Protein AF-A0A317L2H6-F1 (afdb_monomer_lite)

pLDDT: mean 86.18, std 7.52, range [49.78, 93.81]

Radius of gyration: 10.75 Å; chains: 1; bounding box: 23×25×27 Å

Structure (mmCIF, N/CA/C/O backbone):
data_AF-A0A317L2H6-F1
#
_entry.id   AF-A0A317L2H6-F1
#
loop_
_atom_site.group_PDB
_atom_site.id
_atom_site.type_symbol
_atom_site.label_atom_id
_atom_site.label_alt_id
_atom_site.label_comp_id
_atom_site.label_asym_id
_atom_site.label_entity_id
_atom_site.label_seq_id
_atom_site.pdbx_PDB_ins_code
_atom_site.Cartn_x
_atom_site.Cartn_y
_atom_site.Cartn_z
_atom_site.occupancy
_atom_site.B_iso_or_equiv
_atom_site.auth_seq_id
_atom_site.auth_comp_id
_atom_site.auth_asym_id
_atom_site.auth_atom_id
_atom_site.pdbx_PDB_model_num
ATOM 1 N N . MET A 1 1 ? 5.438 -11.459 -19.292 1.00 49.78 1 MET A N 1
ATOM 2 C CA . MET A 1 1 ? 6.245 -11.021 -18.134 1.00 49.78 1 MET A CA 1
ATOM 3 C C . MET A 1 1 ? 5.321 -10.245 -17.221 1.00 49.78 1 MET A C 1
ATOM 5 O O . MET A 1 1 ? 4.653 -9.342 -17.708 1.00 49.78 1 MET A O 1
ATOM 9 N N . GLU A 1 2 ? 5.180 -10.645 -15.963 1.00 64.00 2 GLU A N 1
ATOM 10 C CA . GLU A 1 2 ? 4.301 -9.912 -15.057 1.00 64.00 2 GLU A CA 1
ATOM 11 C C . GLU A 1 2 ? 4.932 -8.562 -14.689 1.00 64.00 2 GLU A C 1
ATOM 13 O O . GLU A 1 2 ? 6.109 -8.490 -14.334 1.00 64.00 2 GLU A O 1
ATOM 18 N N . SER A 1 3 ? 4.163 -7.480 -14.811 1.00 85.19 3 SER A N 1
ATOM 19 C CA . SER A 1 3 ? 4.618 -6.147 -14.422 1.00 85.19 3 SER A CA 1
ATOM 20 C C . SER A 1 3 ? 4.688 -6.031 -12.903 1.00 85.19 3 SER A C 1
ATOM 22 O O . SER A 1 3 ? 3.801 -6.500 -12.197 1.00 85.19 3 SER A O 1
ATOM 24 N N . ILE A 1 4 ? 5.684 -5.302 -12.394 1.00 84.69 4 ILE A N 1
ATOM 25 C CA . ILE A 1 4 ? 5.798 -4.979 -10.959 1.00 84.69 4 ILE A CA 1
ATOM 26 C C . ILE A 1 4 ? 4.512 -4.327 -10.424 1.00 84.69 4 ILE A C 1
ATOM 28 O O . ILE A 1 4 ? 4.141 -4.551 -9.280 1.00 84.69 4 ILE A O 1
ATOM 32 N N . GLU A 1 5 ? 3.807 -3.562 -11.261 1.00 88.62 5 GLU A N 1
ATOM 33 C CA . GLU A 1 5 ? 2.479 -3.015 -10.957 1.00 88.62 5 GLU A CA 1
ATOM 34 C C . GLU A 1 5 ? 1.471 -4.114 -10.589 1.00 88.62 5 GLU A C 1
ATOM 36 O O . GLU A 1 5 ? 0.863 -4.041 -9.525 1.00 88.62 5 GLU A O 1
ATOM 41 N N . ASN A 1 6 ? 1.378 -5.183 -11.386 1.00 89.19 6 ASN A N 1
ATOM 42 C CA . ASN A 1 6 ? 0.483 -6.309 -11.111 1.00 89.19 6 ASN A CA 1
ATOM 43 C C . ASN A 1 6 ? 0.886 -7.044 -9.829 1.00 89.19 6 ASN A C 1
ATOM 45 O O . ASN A 1 6 ? 0.020 -7.360 -9.020 1.00 89.19 6 ASN A O 1
ATOM 49 N N . ALA A 1 7 ? 2.184 -7.263 -9.604 1.00 88.75 7 ALA A N 1
ATOM 50 C CA . ALA A 1 7 ? 2.671 -7.893 -8.376 1.00 88.75 7 ALA A CA 1
ATOM 51 C C . ALA A 1 7 ? 2.279 -7.088 -7.120 1.00 88.75 7 ALA A C 1
ATOM 53 O O . ALA A 1 7 ? 1.814 -7.664 -6.133 1.00 88.75 7 ALA A O 1
ATOM 54 N N . VAL A 1 8 ? 2.393 -5.751 -7.172 1.00 90.19 8 VAL A N 1
ATOM 55 C CA . VAL A 1 8 ? 1.942 -4.859 -6.088 1.00 90.19 8 VAL A CA 1
ATOM 56 C C . VAL A 1 8 ? 0.430 -4.949 -5.899 1.00 90.19 8 VAL A C 1
ATOM 58 O O . VAL A 1 8 ? -0.017 -5.117 -4.769 1.00 90.19 8 VAL A O 1
ATOM 61 N N . MET A 1 9 ? -0.363 -4.850 -6.970 1.00 90.12 9 MET A N 1
ATOM 62 C CA . MET A 1 9 ? -1.828 -4.889 -6.864 1.00 90.12 9 MET A CA 1
ATOM 63 C C . MET A 1 9 ? -2.328 -6.230 -6.308 1.00 90.12 9 MET A C 1
ATOM 65 O O . MET A 1 9 ? -3.210 -6.235 -5.451 1.00 90.12 9 MET A O 1
ATOM 69 N N . ARG A 1 10 ? -1.732 -7.355 -6.731 1.00 90.75 10 ARG A N 1
ATOM 70 C CA . ARG A 1 10 ? -2.040 -8.689 -6.186 1.00 90.75 10 ARG A CA 1
ATOM 71 C C . ARG A 1 10 ? -1.708 -8.773 -4.700 1.00 90.75 10 ARG A C 1
ATOM 73 O O . ARG A 1 10 ? -2.581 -9.118 -3.916 1.00 90.75 10 ARG A O 1
ATOM 80 N N . SER A 1 11 ? -0.519 -8.312 -4.309 1.00 90.75 11 SER A N 1
ATOM 81 C CA . SER A 1 11 ? -0.106 -8.267 -2.899 1.00 90.75 11 SER A CA 1
ATOM 82 C C . SER A 1 11 ? -1.068 -7.441 -2.037 1.00 90.75 11 SER A C 1
ATOM 84 O O . SER A 1 11 ? -1.409 -7.840 -0.929 1.00 90.75 11 SER A O 1
ATOM 86 N N . VAL A 1 12 ? -1.531 -6.288 -2.539 1.00 91.00 12 VAL A N 1
ATOM 87 C CA . VAL A 1 12 ? -2.517 -5.448 -1.837 1.00 91.00 12 VAL A CA 1
ATOM 88 C C . VAL A 1 12 ? -3.855 -6.178 -1.690 1.00 91.00 12 VAL A C 1
ATOM 90 O O . VAL A 1 12 ? -4.455 -6.127 -0.617 1.00 91.00 12 VAL A O 1
ATOM 93 N N . ALA A 1 13 ? -4.327 -6.847 -2.744 1.00 91.44 13 ALA A N 1
ATOM 94 C CA . ALA A 1 13 ? -5.573 -7.608 -2.712 1.00 91.44 13 ALA A CA 1
ATOM 95 C C . ALA A 1 13 ? -5.495 -8.798 -1.740 1.00 91.44 13 ALA A C 1
ATOM 97 O O . ALA A 1 13 ? -6.410 -8.983 -0.941 1.00 91.44 13 ALA A O 1
ATOM 98 N N . GLU A 1 14 ? -4.393 -9.550 -1.751 1.00 92.81 14 GLU A N 1
ATOM 99 C CA . GLU A 1 14 ? -4.144 -10.654 -0.817 1.00 92.81 14 GLU A CA 1
ATOM 100 C C . GLU A 1 14 ? -4.090 -10.165 0.632 1.00 92.81 14 GLU A C 1
ATOM 102 O O . GLU A 1 14 ? -4.753 -10.734 1.496 1.00 92.81 14 GLU A O 1
ATOM 107 N N . LEU A 1 15 ? -3.380 -9.065 0.899 1.00 91.75 15 LEU A N 1
ATOM 108 C CA . LEU A 1 15 ? -3.336 -8.464 2.232 1.00 91.75 15 LEU A CA 1
ATOM 109 C C . LEU A 1 15 ? -4.708 -7.986 2.701 1.00 91.75 15 LEU A C 1
ATOM 111 O O . LEU A 1 15 ? -5.050 -8.204 3.856 1.00 91.75 15 LEU A O 1
ATOM 115 N N . ARG A 1 16 ? -5.516 -7.378 1.826 1.00 90.00 16 ARG A N 1
ATOM 116 C CA . ARG A 1 16 ? -6.893 -6.987 2.171 1.00 90.00 16 ARG A CA 1
ATOM 117 C C . ARG A 1 16 ? -7.793 -8.185 2.445 1.00 90.00 16 ARG A C 1
ATOM 119 O O . ARG A 1 16 ? -8.677 -8.082 3.288 1.00 90.00 16 ARG A O 1
ATOM 126 N N . LEU A 1 17 ? -7.590 -9.288 1.729 1.00 92.56 17 LEU A N 1
ATOM 127 C CA . LEU A 1 17 ? -8.380 -10.502 1.897 1.00 92.56 17 LEU A CA 1
ATOM 128 C C . LEU A 1 17 ? -8.021 -11.230 3.198 1.00 92.56 17 LEU A C 1
ATOM 130 O O . LEU A 1 17 ? -8.912 -11.645 3.933 1.00 92.56 17 LEU A O 1
ATOM 134 N N . LEU A 1 18 ? -6.726 -11.368 3.486 1.00 93.81 18 LEU A N 1
ATOM 135 C CA . LEU A 1 18 ? -6.224 -12.064 4.673 1.00 93.81 18 LEU A CA 1
ATOM 136 C C . LEU A 1 18 ? -6.319 -11.202 5.939 1.00 93.81 18 LEU A C 1
ATOM 138 O O . LEU A 1 18 ? -6.586 -11.719 7.021 1.00 93.81 18 LEU A O 1
ATOM 142 N N . PHE A 1 19 ? -6.124 -9.890 5.805 1.00 91.81 19 PHE A N 1
ATOM 143 C CA . PHE A 1 19 ? -6.066 -8.932 6.908 1.00 91.81 19 PHE A CA 1
ATOM 144 C C . PHE A 1 19 ? -6.883 -7.667 6.585 1.00 91.81 19 PHE A C 1
ATOM 146 O O . PHE A 1 19 ? -6.323 -6.584 6.404 1.00 91.81 19 PHE A O 1
ATOM 153 N N . PRO A 1 20 ?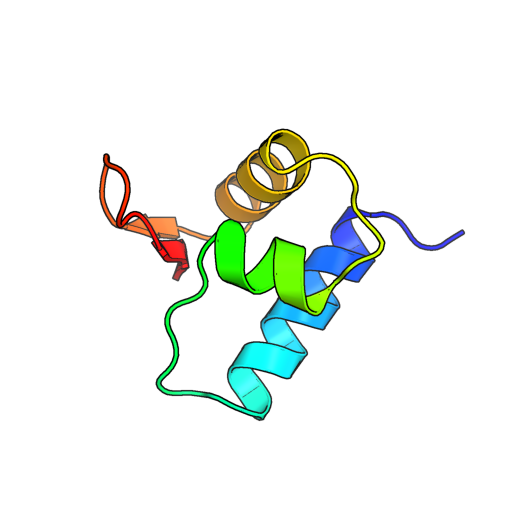 -8.225 -7.758 6.542 1.00 88.31 20 PRO A N 1
ATOM 154 C CA . PRO A 1 20 ? -9.091 -6.640 6.148 1.00 88.31 20 PRO A CA 1
ATOM 155 C C . PRO A 1 20 ? -8.987 -5.412 7.065 1.00 88.31 20 PRO A C 1
ATOM 157 O O . PRO A 1 20 ? -9.263 -4.293 6.634 1.00 88.31 20 PRO A O 1
ATOM 160 N N . SER A 1 21 ? -8.570 -5.604 8.319 1.00 88.44 21 SER A N 1
ATOM 161 C CA . SER A 1 21 ? -8.374 -4.528 9.300 1.00 88.44 21 SER A CA 1
ATOM 162 C C . SER A 1 21 ? -6.997 -3.859 9.213 1.00 88.44 21 SER A C 1
ATOM 164 O O . SER A 1 21 ? -6.779 -2.827 9.851 1.00 88.44 21 SER A O 1
ATOM 166 N N . GLU A 1 22 ? -6.058 -4.439 8.463 1.00 87.38 22 GLU A N 1
ATOM 167 C CA . GLU A 1 22 ? -4.680 -3.965 8.398 1.00 87.38 22 GLU A CA 1
ATOM 168 C C . GLU A 1 22 ? -4.542 -2.803 7.410 1.00 87.38 22 GLU A C 1
ATOM 170 O O . GLU A 1 22 ? -5.107 -2.791 6.312 1.00 87.38 22 GLU A O 1
ATOM 175 N N . LYS A 1 23 ? -3.760 -1.791 7.789 1.00 88.69 23 LYS A N 1
ATOM 176 C CA . LYS A 1 23 ? -3.542 -0.630 6.920 1.00 88.69 23 LYS A CA 1
ATOM 177 C C . LYS A 1 23 ? -2.549 -0.972 5.817 1.00 88.69 23 LYS A C 1
ATOM 179 O O . LYS A 1 23 ? -1.424 -1.402 6.074 1.00 88.69 23 LYS A O 1
ATOM 184 N N . ILE A 1 24 ? -2.916 -0.661 4.576 1.00 90.50 24 ILE A N 1
ATOM 185 C CA . ILE A 1 24 ? -2.008 -0.804 3.439 1.00 90.50 24 ILE A CA 1
ATOM 186 C C . ILE A 1 24 ? -0.964 0.305 3.498 1.00 90.50 24 ILE A C 1
ATOM 188 O O . ILE A 1 24 ? -1.250 1.471 3.236 1.00 90.50 24 ILE A O 1
ATOM 192 N N . THR A 1 25 ? 0.270 -0.050 3.839 1.00 90.88 25 THR A N 1
ATOM 193 C CA . THR A 1 25 ? 1.407 0.876 3.822 1.00 90.88 25 THR A CA 1
ATOM 194 C C . THR A 1 25 ? 2.472 0.387 2.853 1.00 90.88 25 THR A C 1
ATOM 196 O O . THR A 1 25 ? 2.594 -0.809 2.584 1.00 90.88 25 THR A O 1
ATOM 199 N N . THR A 1 26 ? 3.316 1.301 2.367 1.00 90.12 26 THR A N 1
ATOM 200 C CA . THR A 1 26 ? 4.477 0.934 1.539 1.00 90.12 26 THR A CA 1
ATOM 201 C C . THR A 1 26 ? 5.363 -0.107 2.232 1.00 90.12 26 THR A C 1
ATOM 203 O O . THR A 1 26 ? 5.955 -0.944 1.558 1.00 90.12 26 THR A O 1
ATOM 206 N N . LYS A 1 27 ? 5.467 -0.056 3.569 1.00 89.31 27 LYS A N 1
ATOM 207 C CA . LYS A 1 27 ? 6.246 -1.015 4.359 1.00 89.31 27 LYS A CA 1
ATOM 208 C C . LYS A 1 27 ? 5.610 -2.404 4.301 1.00 89.31 27 LYS A C 1
ATOM 210 O O . LYS A 1 27 ? 6.299 -3.333 3.897 1.00 89.31 27 LYS A O 1
ATOM 215 N N . THR A 1 28 ? 4.318 -2.507 4.614 1.00 90.38 28 THR A N 1
ATOM 216 C CA . THR A 1 28 ? 3.575 -3.776 4.608 1.00 90.38 28 THR A CA 1
ATOM 217 C C . THR A 1 28 ? 3.662 -4.456 3.244 1.00 90.38 28 THR A C 1
ATOM 219 O O . THR A 1 28 ? 4.005 -5.627 3.158 1.00 90.38 28 THR A O 1
ATOM 222 N N . ILE A 1 29 ? 3.454 -3.702 2.157 1.00 90.19 29 ILE A N 1
ATOM 223 C CA . ILE A 1 29 ? 3.557 -4.246 0.795 1.00 90.19 29 ILE A CA 1
ATOM 224 C C . ILE A 1 29 ? 4.982 -4.683 0.453 1.00 90.19 29 ILE A C 1
ATOM 226 O O . ILE A 1 29 ? 5.171 -5.702 -0.202 1.00 90.19 29 ILE A O 1
ATOM 230 N N . HIS A 1 30 ? 5.992 -3.918 0.865 1.00 89.88 30 HIS A N 1
ATOM 231 C CA . HIS A 1 30 ? 7.385 -4.276 0.610 1.00 89.88 30 HIS A CA 1
ATOM 232 C C . HIS A 1 30 ? 7.782 -5.570 1.328 1.00 89.88 30 HIS A C 1
ATOM 234 O O . HIS A 1 30 ? 8.483 -6.393 0.748 1.00 89.88 30 HIS A O 1
ATOM 240 N N . GLU A 1 31 ? 7.338 -5.737 2.573 1.00 88.94 31 GLU A N 1
ATOM 241 C CA . GLU A 1 31 ? 7.572 -6.946 3.369 1.00 88.94 31 GLU A CA 1
ATOM 242 C C . GLU A 1 31 ? 6.791 -8.144 2.814 1.00 88.94 31 GLU A C 1
ATOM 244 O O . GLU A 1 31 ? 7.352 -9.230 2.730 1.00 88.94 31 GLU A O 1
ATOM 249 N N . TRP A 1 32 ? 5.552 -7.937 2.357 1.00 89.88 32 TRP A N 1
ATOM 250 C CA . TRP A 1 32 ? 4.718 -8.994 1.779 1.00 89.88 32 TRP A CA 1
ATOM 251 C C . TRP A 1 32 ? 5.207 -9.469 0.412 1.00 89.88 32 TRP A C 1
ATOM 253 O O . TRP A 1 32 ? 5.326 -10.662 0.160 1.00 89.88 32 TRP A O 1
ATOM 263 N N . CYS A 1 33 ? 5.492 -8.530 -0.492 1.00 84.62 33 CYS A N 1
ATOM 264 C CA . CYS A 1 33 ? 5.839 -8.870 -1.863 1.00 84.62 33 CYS A CA 1
ATOM 265 C C . CYS A 1 33 ? 7.241 -9.488 -1.947 1.00 84.62 33 CYS A C 1
ATOM 267 O O . CYS A 1 33 ? 7.449 -10.377 -2.769 1.00 84.62 33 CYS A O 1
ATOM 269 N N . GLY A 1 34 ? 8.209 -9.012 -1.145 1.00 78.75 34 GLY A N 1
ATOM 270 C CA . GLY A 1 34 ? 9.597 -9.510 -1.066 1.00 78.75 34 GLY A CA 1
ATOM 271 C C . GLY A 1 34 ? 10.439 -9.388 -2.352 1.00 78.75 34 GLY A C 1
ATOM 272 O O . GLY A 1 34 ? 11.663 -9.327 -2.303 1.00 78.75 34 GLY A O 1
ATOM 273 N N . MET A 1 35 ? 9.787 -9.291 -3.509 1.00 80.25 35 MET A N 1
ATOM 274 C CA . MET A 1 35 ? 10.345 -9.308 -4.857 1.00 80.25 35 MET A CA 1
ATOM 275 C C . MET A 1 35 ? 10.710 -7.906 -5.358 1.00 80.25 35 MET A C 1
ATOM 277 O O . MET A 1 35 ? 11.466 -7.762 -6.317 1.00 80.25 35 MET A O 1
ATOM 281 N N . ILE A 1 36 ? 10.175 -6.849 -4.735 1.00 83.69 36 ILE A N 1
ATOM 282 C CA . ILE A 1 36 ? 10.355 -5.472 -5.203 1.00 83.69 36 ILE A CA 1
ATOM 283 C C . ILE A 1 36 ? 11.410 -4.772 -4.343 1.00 83.69 36 ILE A C 1
ATOM 285 O O . ILE A 1 36 ? 11.092 -4.325 -3.242 1.00 83.69 36 ILE A O 1
ATOM 289 N N . PRO A 1 37 ? 12.635 -4.560 -4.856 1.00 79.00 37 PRO A N 1
ATOM 290 C CA . PRO A 1 37 ? 13.738 -4.024 -4.056 1.00 79.00 37 PRO A CA 1
ATOM 291 C C . PRO A 1 37 ? 13.582 -2.534 -3.713 1.00 79.00 37 PRO A C 1
ATOM 293 O O . PRO A 1 37 ? 14.296 -1.999 -2.870 1.00 79.00 37 PRO A O 1
ATOM 296 N N . SER A 1 38 ? 12.673 -1.817 -4.386 1.00 87.69 38 SER A N 1
ATOM 297 C CA . SER A 1 38 ? 12.535 -0.368 -4.238 1.00 87.69 38 SER A CA 1
ATOM 298 C C . SER A 1 38 ? 11.213 0.027 -3.589 1.00 87.69 38 SER A C 1
ATOM 300 O O . SER A 1 38 ? 10.176 0.122 -4.251 1.00 87.69 38 SER A O 1
ATOM 302 N N . LYS A 1 39 ? 11.280 0.409 -2.307 1.00 88.25 39 LYS A N 1
ATOM 303 C CA . LYS A 1 39 ? 10.165 1.042 -1.575 1.00 88.25 39 LYS A CA 1
ATOM 304 C C . LYS A 1 39 ? 9.627 2.286 -2.286 1.00 88.25 39 LYS A C 1
ATOM 306 O O . LYS A 1 39 ? 8.421 2.506 -2.298 1.00 88.25 39 LYS A O 1
ATOM 311 N N . LYS A 1 40 ? 10.493 3.079 -2.936 1.00 89.00 40 LYS A N 1
ATOM 312 C CA . LYS A 1 40 ? 10.067 4.247 -3.734 1.00 89.00 40 LYS A CA 1
ATOM 313 C C . LYS A 1 40 ? 9.187 3.842 -4.917 1.00 89.00 40 LYS A C 1
ATOM 315 O O . LYS A 1 40 ? 8.262 4.572 -5.257 1.00 89.00 40 LYS A O 1
ATOM 320 N N . ARG A 1 41 ? 9.464 2.699 -5.551 1.00 89.56 41 ARG A N 1
ATOM 321 C CA . ARG A 1 41 ? 8.663 2.199 -6.677 1.00 89.56 41 ARG A CA 1
ATOM 322 C C . ARG A 1 41 ? 7.282 1.750 -6.206 1.00 89.56 41 ARG A C 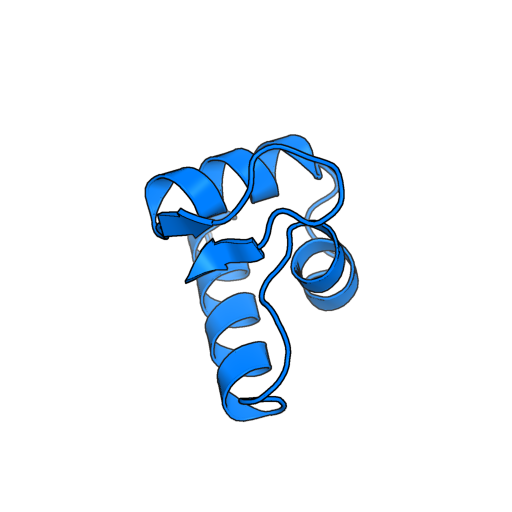1
ATOM 324 O O . ARG A 1 41 ? 6.295 2.163 -6.801 1.00 89.56 41 ARG A O 1
ATOM 331 N N . ILE A 1 42 ? 7.224 1.016 -5.094 1.00 90.06 42 ILE A N 1
ATOM 332 C CA . ILE A 1 42 ? 5.964 0.636 -4.435 1.00 90.06 42 ILE A CA 1
ATOM 333 C C . ILE A 1 42 ? 5.167 1.885 -4.060 1.00 90.06 42 ILE A C 1
ATOM 335 O O . IL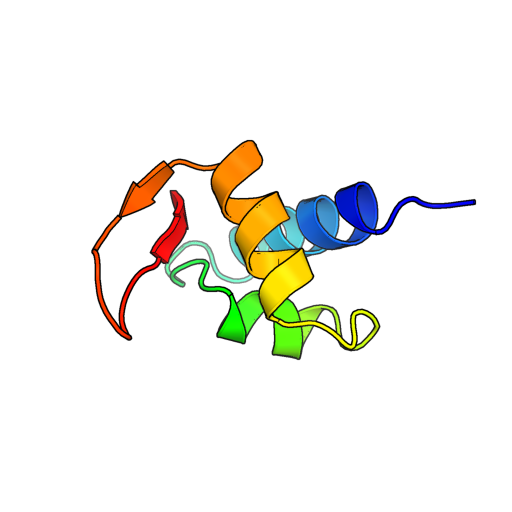E A 1 42 ? 3.995 1.977 -4.389 1.00 90.06 42 ILE A O 1
ATOM 339 N N . GLN A 1 43 ? 5.807 2.881 -3.443 1.00 89.50 43 GLN A N 1
ATOM 340 C CA . GLN A 1 43 ? 5.146 4.124 -3.049 1.00 89.50 43 GLN A CA 1
ATOM 341 C C . GLN A 1 43 ? 4.497 4.844 -4.238 1.00 89.50 43 GLN A C 1
ATOM 343 O O . GLN A 1 43 ? 3.354 5.272 -4.133 1.00 89.50 43 GLN A O 1
ATOM 348 N N . ARG A 1 44 ? 5.206 4.970 -5.369 1.00 90.25 44 ARG A N 1
ATOM 349 C CA . ARG A 1 44 ? 4.653 5.593 -6.584 1.00 90.25 44 ARG A CA 1
ATOM 350 C C . ARG A 1 44 ? 3.483 4.799 -7.155 1.00 90.25 44 ARG A C 1
ATOM 352 O O . ARG A 1 44 ? 2.510 5.403 -7.581 1.00 90.25 44 ARG A O 1
ATOM 359 N N . LEU A 1 45 ? 3.577 3.470 -7.159 1.00 90.75 45 LEU A N 1
ATOM 360 C CA . LEU A 1 45 ? 2.494 2.604 -7.626 1.00 90.75 45 LEU A CA 1
ATOM 361 C C . LEU A 1 45 ? 1.270 2.716 -6.716 1.00 90.75 45 LEU A C 1
ATOM 363 O O . LEU A 1 45 ? 0.171 2.948 -7.200 1.00 90.75 45 LEU A O 1
ATOM 367 N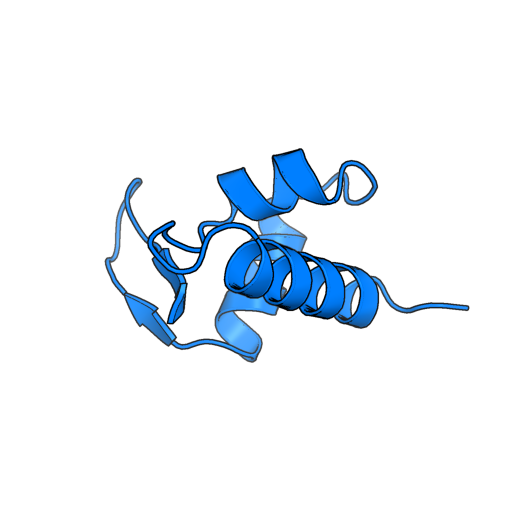 N . LEU A 1 46 ? 1.455 2.652 -5.399 1.00 89.38 46 LEU A N 1
ATOM 368 C CA . LEU A 1 46 ? 0.359 2.835 -4.454 1.00 89.38 46 LEU A CA 1
ATOM 369 C C . LEU A 1 46 ? -0.277 4.221 -4.599 1.00 89.38 46 LEU A C 1
ATOM 371 O O . LEU A 1 46 ? -1.490 4.311 -4.681 1.00 89.38 46 LEU A O 1
ATOM 375 N N . ALA A 1 47 ? 0.516 5.285 -4.742 1.00 88.94 47 ALA A N 1
ATOM 376 C CA . ALA A 1 47 ? -0.005 6.636 -4.960 1.00 88.94 47 ALA A CA 1
ATOM 377 C C . ALA A 1 47 ? -0.698 6.835 -6.324 1.00 88.94 47 ALA A C 1
ATOM 379 O O . ALA A 1 47 ? -1.490 7.758 -6.466 1.00 88.94 47 ALA A O 1
ATOM 380 N N . LYS A 1 48 ? -0.393 6.001 -7.329 1.00 90.88 48 LYS A N 1
ATOM 381 C CA . LYS A 1 48 ? -1.049 6.021 -8.646 1.00 90.88 48 LYS A CA 1
ATOM 382 C C . LYS A 1 48 ? -2.425 5.346 -8.611 1.00 90.88 48 LYS A C 1
ATOM 384 O O . LYS A 1 48 ? -3.308 5.762 -9.352 1.00 90.88 48 LYS A O 1
ATOM 389 N N . HIS A 1 49 ? -2.593 4.306 -7.791 1.00 88.94 49 HIS A N 1
ATOM 390 C CA . HIS A 1 49 ? -3.804 3.472 -7.774 1.00 88.94 49 HIS A CA 1
ATOM 391 C C . HIS A 1 49 ? -4.711 3.690 -6.557 1.00 88.94 49 HIS A C 1
ATOM 393 O O . HIS A 1 49 ? -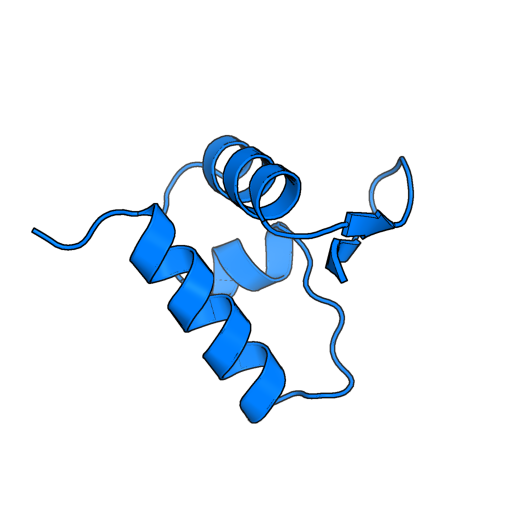5.887 3.348 -6.620 1.00 88.94 49 HIS A O 1
ATOM 399 N N . PHE A 1 50 ? -4.185 4.241 -5.465 1.00 89.31 50 PHE A N 1
ATOM 400 C CA . PHE A 1 50 ? -4.880 4.389 -4.190 1.00 89.31 50 PHE A CA 1
ATOM 401 C C . PHE A 1 50 ? -4.754 5.808 -3.652 1.00 89.31 50 PHE A C 1
ATOM 403 O O . PHE A 1 50 ? -3.806 6.539 -3.959 1.00 89.31 50 PHE A O 1
ATOM 410 N N . ILE A 1 51 ? -5.685 6.178 -2.779 1.00 87.06 51 ILE A N 1
ATOM 411 C CA . ILE A 1 51 ? -5.666 7.483 -2.128 1.00 87.06 51 ILE A CA 1
ATOM 412 C C . ILE A 1 51 ? -4.724 7.397 -0.933 1.00 87.06 51 ILE A C 1
ATOM 414 O O . ILE A 1 51 ? -4.911 6.592 -0.017 1.00 87.06 51 ILE A O 1
ATOM 418 N N . LYS A 1 52 ? -3.676 8.222 -0.954 1.00 87.75 52 LYS A N 1
ATOM 419 C CA . LYS A 1 52 ? -2.735 8.339 0.158 1.00 87.75 52 LYS A CA 1
ATOM 420 C C . LYS A 1 52 ? -3.375 9.157 1.280 1.00 87.75 52 LYS A C 1
ATOM 422 O O . LYS A 1 52 ? -3.565 10.360 1.144 1.00 87.75 52 LYS A O 1
ATOM 427 N N . GLU A 1 53 ? -3.600 8.513 2.413 1.00 86.62 53 GLU A N 1
ATOM 428 C CA . GLU A 1 53 ? -4.075 9.124 3.648 1.00 86.62 53 GLU A CA 1
ATOM 429 C C . GLU A 1 53 ? -2.898 9.353 4.605 1.00 86.62 53 GLU A C 1
ATOM 431 O O . GLU A 1 53 ? -2.206 8.420 5.025 1.00 86.62 53 GLU A O 1
ATOM 436 N N . GLY A 1 54 ? -2.666 10.618 4.962 1.00 77.50 54 GLY A N 1
ATOM 437 C CA . GLY A 1 54 ? -1.574 11.048 5.836 1.00 77.50 54 GLY A CA 1
ATOM 438 C C . GLY A 1 54 ? -0.304 11.468 5.086 1.00 77.50 54 GLY A C 1
ATOM 439 O O . GLY A 1 54 ? 0.041 10.947 4.027 1.00 77.50 54 GLY A O 1
ATOM 440 N N . ASN A 1 55 ? 0.427 12.436 5.648 1.00 74.31 55 ASN A N 1
ATOM 441 C CA . ASN A 1 55 ? 1.564 13.062 4.961 1.00 74.31 55 ASN A CA 1
ATOM 442 C C . ASN A 1 55 ? 2.951 12.591 5.447 1.00 74.31 55 ASN A C 1
ATOM 444 O O . ASN A 1 55 ? 3.955 12.883 4.806 1.00 74.31 55 ASN A O 1
ATOM 448 N N . ASN A 1 56 ? 3.004 11.817 6.539 1.00 76.12 56 ASN A N 1
ATOM 449 C CA . ASN A 1 56 ? 4.233 11.479 7.275 1.00 76.12 56 ASN A CA 1
ATOM 450 C C . ASN A 1 56 ? 4.514 9.957 7.317 1.00 76.12 56 ASN A C 1
ATOM 452 O O . ASN A 1 56 ? 3.972 9.190 6.525 1.00 76.12 56 ASN A O 1
ATOM 456 N N . LYS A 1 57 ? 5.365 9.499 8.254 1.00 68.75 57 LYS A N 1
ATOM 457 C CA . LYS A 1 57 ? 5.790 8.089 8.429 1.00 68.75 57 LYS A CA 1
ATOM 458 C C . LYS A 1 57 ? 4.651 7.078 8.666 1.00 68.75 57 LYS A C 1
ATOM 460 O O . LYS A 1 57 ? 4.892 5.885 8.540 1.00 68.75 57 LYS A O 1
ATOM 465 N N . GLY A 1 58 ? 3.442 7.544 8.985 1.00 72.50 58 GLY A N 1
ATOM 466 C CA . GLY A 1 58 ? 2.235 6.722 9.144 1.00 72.50 58 GLY A CA 1
ATOM 467 C C . GLY A 1 58 ? 1.269 6.779 7.957 1.00 72.50 58 GLY A C 1
ATOM 468 O O . GLY A 1 58 ? 0.114 6.399 8.118 1.00 72.50 58 GLY A O 1
ATOM 469 N N . ALA A 1 59 ? 1.700 7.307 6.805 1.00 81.94 59 ALA A N 1
ATOM 470 C CA . ALA A 1 59 ? 0.856 7.371 5.620 1.00 81.94 59 ALA A CA 1
ATOM 471 C C . ALA A 1 59 ? 0.450 5.964 5.162 1.00 81.94 59 ALA A C 1
ATOM 473 O O . ALA A 1 59 ? 1.297 5.075 5.014 1.00 81.94 59 ALA A O 1
ATOM 474 N N . TYR A 1 60 ? -0.840 5.788 4.919 1.00 84.88 60 TYR A N 1
ATOM 475 C CA . TYR A 1 60 ? -1.434 4.542 4.454 1.00 84.88 60 TYR A CA 1
ATOM 476 C C . TYR A 1 60 ? -2.303 4.809 3.225 1.00 84.88 60 TYR A C 1
ATOM 478 O O . TYR A 1 60 ? -2.592 5.955 2.894 1.00 84.88 60 TYR A O 1
ATOM 486 N N . TYR A 1 61 ? -2.665 3.753 2.513 1.00 86.75 61 TYR A N 1
ATOM 487 C CA . TYR A 1 61 ? -3.387 3.826 1.252 1.00 86.75 61 TYR A CA 1
ATOM 488 C C . TYR A 1 61 ? -4.771 3.193 1.407 1.00 86.75 61 TYR A C 1
ATOM 490 O O . TYR A 1 61 ? -4.898 2.102 1.975 1.00 86.75 61 TYR A O 1
ATOM 498 N N . LYS A 1 62 ? -5.798 3.897 0.926 1.00 79.81 62 LYS A N 1
ATOM 499 C CA . LYS A 1 62 ? -7.181 3.415 0.811 1.00 79.81 62 LYS A CA 1
ATOM 500 C C . LYS A 1 62 ? -7.553 3.176 -0.644 1.00 79.81 62 LYS A C 1
ATOM 502 O O . LYS A 1 62 ? -7.147 3.987 -1.502 1.00 79.81 62 LYS A O 1
#

Secondary structure (DSSP, 8-state):
---HHHHHHH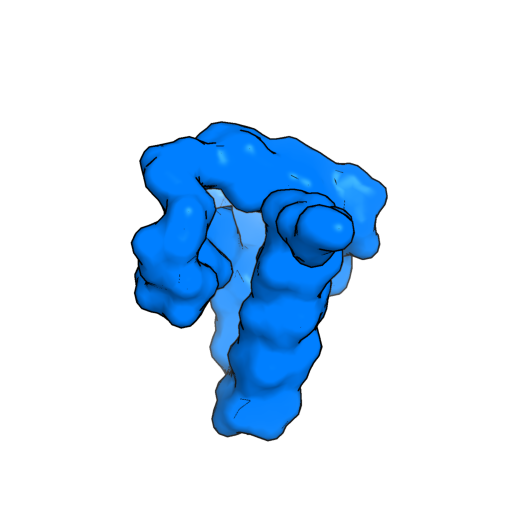HHHHHHHH-TTS-B-HHHHHHHH-S---HHHHHHHHHHHS-EE-SSTT-EE-

Foldseek 3Di:
DDDPLNLLVVQVVVCCVVPVPDFADLVSSCVRSVPDPDSVVSVVSLVVPFPWDDDDPPITTD

Organism: NCBI:txid178340

Sequence (62 aa):
MESIENAVMRSVAELRLLFPSEKITTKTIHEWCGMIPSKKRIQRLLAKHFIKEGNNKGAYYK